Protein 2FRG (pdb70)

Sequence (106 aa):
GSLPEVLQAPVGSSILVQCHYRLQDVKAQKVWCRFLPEGCQPLVSSAVDRRAPAGRRTFLTDLGGGLLQVEMVTLQEEDAGEYGCMVDGARGPQILHRVSLNILPP

B-factor: mean 13.08, std 8.42, range [5.49, 71.49]

Nearest PDB structures (foldseek):
  2frg-assembly1_P  TM=1.010E+00  e=2.608E-22  Homo sapiens
  4qok-assembly1_D  TM=8.337E-01  e=4.757E-05  Homo sapiens
  4l8s-assembly1_A  TM=8.127E-01  e=4.259E-05  Homo sapiens
  7zt5-assembly1_D  TM=7.793E-01  e=2.074E-05  Homo sapiens
  7l1d-assembly1_D  TM=7.677E-01  e=3.413E-05  Homo sapiens

Secondary structure (DSSP, 8-state):
--S-EEEEE-TT--EEEEEE--GGGTTSEEEEEEEETTEEEEEEE--BT-EEEETTTEEEEEEETTEEEEEE-S--GGG-EEEEEEEEETTEEEEEEEEEEEEPP-

Foldseek 3Di:
DPDFAEDEEAAQAKDKDKFFDDLVQQVFKKFKFFQDPVGTHTQWIEDAQDFIDGDDFWTWHHPHPTIIMIMGGRHDQVPAGKMFMWTADDVGIDTRGMYGYHHDDD

Solvent-accessible surface area: 6394 Å² total; per-residue (Å²): 130,102,139,22,54,84,35,108,4,71,90,47,30,70,26,121,1,80,0,121,15,154,127,154,34,46,203,18,79,0,9,0,0,59,72,86,148,174,35,24,98,86,77,26,48,15,51,67,97,148,123,13,83,7,76,212,37,13,30,0,17,1,83,14,59,8,58,0,39,0,33,4,41,76,0,71,125,110,12,43,30,46,5,0,0,32,5,62,23,120,244,30,98,81,82,49,55,83,0,20,2,52,27,75,109,189

Radius of gyration: 13.4 Å; Cα contacts (8 Å, |Δi|>4): 258; chains: 1; bounding box: 27×39×27 Å

Structure (mmCIF, N/CA/C/O backbone):
data_2FRG
#
_entry.id   2FRG
#
_cell.length_a   47.095
_cell.length_b   79.981
_cell.length_c   25.780
_cell.angle_alpha   90.00
_cell.angle_beta   90.00
_cell.angle_gamma   90.00
#
_symmetry.space_group_name_H-M   'P 21 21 2'
#
loop_
_entity.id
_entity.type
_entity.pdbx_description
1 polymer 'trem-like transcript-1'
2 water water
#
loop_
_atom_site.group_PDB
_atom_site.id
_atom_site.type_symbol
_atom_site.label_atom_id
_atom_site.label_alt_id
_atom_site.label_comp_id
_atom_site.label_asym_id
_atom_site.label_entity_id
_atom_site.label_seq_id
_atom_site.pdbx_PDB_ins_code
_atom_site.Cartn_x
_atom_site.Cartn_y
_atom_site.Cartn_z
_atom_site.occupancy
_atom_site.B_iso_or_equiv
_atom_site.auth_seq_id
_atom_site.auth_comp_id
_atom_site.auth_asym_id
_atom_site.auth_atom_id
_atom_site.pdbx_PDB_model_num
ATOM 1 N N . GLY A 1 1 ? 7.737 13.548 23.486 1.00 12.65 20 GLY P N 1
ATOM 2 C CA . GLY A 1 1 ? 6.669 13.824 24.477 1.00 11.14 20 GLY P CA 1
ATOM 3 C C . GLY A 1 1 ? 5.786 15.001 24.126 1.00 9.66 20 GLY P C 1
ATOM 4 O O . GLY A 1 1 ? 5.450 15.226 22.961 1.00 10.79 20 GLY P O 1
ATOM 5 N N . SER A 1 2 ? 5.393 15.712 25.166 1.00 8.52 21 SER P N 1
ATOM 6 C CA . SER A 1 2 ? 4.353 16.728 25.057 1.00 8.08 21 SER P CA 1
ATOM 7 C C . SER A 1 2 ? 4.890 18.079 24.616 1.00 7.03 21 SER P C 1
ATOM 8 O O . SER A 1 2 ? 4.141 18.873 24.036 1.00 7.25 21 SER P O 1
ATOM 11 N N . LEU A 1 3 ? 6.161 18.358 24.909 1.00 6.49 22 LEU P N 1
ATOM 12 C CA . LEU A 1 3 ? 6.705 19.700 24.718 1.00 6.93 22 LEU P CA 1
ATOM 13 C C . LEU A 1 3 ? 7.701 19.693 23.556 1.00 7.02 22 LEU P C 1
ATOM 14 O O . LEU A 1 3 ? 8.298 18.658 23.250 1.00 7.28 22 LEU P O 1
ATOM 19 N N . PRO A 1 4 ? 7.953 20.871 22.952 1.00 6.57 23 PRO P N 1
ATOM 20 C CA . PRO A 1 4 ? 9.068 20.982 22.012 1.00 6.76 23 PRO P CA 1
ATOM 21 C C . PRO A 1 4 ? 10.378 20.975 22.792 1.00 6.74 23 PRO P C 1
ATOM 22 O O . PRO A 1 4 ? 10.374 21.039 24.022 1.00 6.64 23 PRO P O 1
ATOM 26 N N . GLU A 1 5 ? 11.495 20.918 22.076 1.00 6.80 24 GLU P N 1
ATOM 27 C CA . GLU A 1 5 ? 12.766 21.313 22.645 1.00 6.94 24 GLU P CA 1
ATOM 28 C C . GLU A 1 5 ? 12.648 22.788 22.974 1.00 7.18 24 GLU P C 1
ATOM 29 O O . GLU A 1 5 ? 12.097 23.551 22.172 1.00 9.13 24 GLU P O 1
ATOM 35 N N . VAL A 1 6 ? 13.066 23.170 24.178 1.00 6.80 25 VAL P N 1
ATOM 36 C CA . VAL A 1 6 ? 12.915 24.543 24.653 1.00 7.04 25 VAL P CA 1
ATOM 37 C C . VAL A 1 6 ? 14.294 25.153 24.836 1.00 6.91 25 VAL P C 1
ATOM 38 O O . VAL A 1 6 ? 15.095 24.657 25.627 1.00 7.48 25 VAL P O 1
ATOM 42 N N . LEU A 1 7 ? 14.558 26.234 24.098 1.00 7.14 26 LEU P N 1
ATOM 43 C CA . LEU A 1 7 ? 15.845 26.906 24.111 1.00 8.05 26 LEU P CA 1
ATOM 44 C C . LEU A 1 7 ? 15.699 28.339 24.513 1.00 8.84 26 LEU P C 1
ATOM 45 O O . LEU A 1 7 ? 14.729 28.989 24.152 1.00 9.00 26 LEU P O 1
ATOM 50 N N . GLN A 1 8 ? 16.707 28.821 25.243 1.00 9.76 27 GLN P N 1
ATOM 51 C CA . GLN A 1 8 ? 16.872 30.230 25.604 1.00 10.31 27 GLN P CA 1
ATOM 52 C C . GLN A 1 8 ? 18.242 30.698 25.128 1.00 11.03 27 GLN P C 1
ATOM 53 O O . GLN A 1 8 ? 19.258 30.073 25.455 1.00 12.42 27 GLN P O 1
ATOM 59 N N . ALA A 1 9 ? 18.288 31.804 24.388 1.00 10.62 28 ALA P N 1
ATOM 60 C CA . ALA A 1 9 ? 19.563 32.297 23.870 1.00 10.98 28 ALA P CA 1
ATOM 61 C C . ALA A 1 9 ? 19.555 33.814 23.811 1.00 10.21 28 ALA P C 1
ATOM 62 O O . ALA A 1 9 ? 18.574 34.421 23.397 1.00 10.13 28 ALA P O 1
ATOM 64 N N . PRO A 1 10 ? 20.666 34.458 24.206 1.00 10.39 29 PRO P N 1
ATOM 65 C CA . PRO A 1 10 ? 20.745 35.893 23.963 1.00 10.96 29 PRO P CA 1
ATOM 66 C C . PRO A 1 10 ? 21.034 36.172 22.501 1.00 9.64 29 PRO P C 1
ATOM 67 O O . PRO A 1 10 ? 21.497 35.299 21.776 1.00 9.13 29 PRO P O 1
ATOM 71 N N . VAL A 1 11 ? 20.753 37.398 22.085 1.00 9.22 30 VAL P N 1
ATOM 72 C CA . VAL A 1 11 ? 21.108 37.839 20.745 1.00 9.13 30 VAL P CA 1
ATOM 73 C C . VAL A 1 11 ? 22.622 37.644 20.579 1.00 8.37 30 VAL P C 1
ATOM 74 O O . VAL A 1 11 ? 23.410 37.904 21.501 1.00 8.40 30 VAL P O 1
ATOM 78 N N . GLY A 1 12 ? 23.005 37.141 19.414 1.00 8.55 31 GLY P N 1
ATOM 79 C CA . GLY A 1 12 ? 24.409 36.919 19.069 1.00 9.62 31 GLY P CA 1
ATOM 80 C C . GLY A 1 12 ? 24.907 35.525 19.363 1.00 9.71 31 GLY P C 1
ATOM 81 O O . GLY A 1 12 ? 26.024 35.179 18.982 1.00 10.59 31 GLY P O 1
ATOM 82 N N . SER A 1 13 ? 24.108 34.715 20.046 1.00 9.30 32 SER P N 1
ATOM 83 C CA . SER A 1 13 ? 24.561 33.374 20.354 1.00 9.53 32 SER P CA 1
ATOM 84 C C . SER A 1 13 ? 24.230 32.423 19.224 1.00 8.71 32 SER P C 1
ATOM 85 O O . SER A 1 13 ? 23.496 32.775 18.294 1.00 9.33 32 SER P O 1
ATOM 88 N N . SER A 1 14 ? 24.798 31.224 19.319 1.00 8.00 33 SER P N 1
ATOM 89 C CA . SER A 1 14 ? 24.592 30.201 18.312 1.00 8.15 33 SER P CA 1
ATOM 90 C C . SER A 1 14 ? 24.100 28.920 18.964 1.00 8.04 33 SER P C 1
ATOM 91 O O . SER A 1 14 ? 24.396 28.653 20.137 1.00 8.71 33 SER P O 1
ATOM 94 N N . ILE A 1 15 ? 23.365 28.127 18.190 1.00 7.68 34 ILE P N 1
ATOM 95 C CA . ILE A 1 15 ? 22.794 26.880 18.678 1.00 7.94 34 ILE P CA 1
ATOM 96 C C . ILE A 1 15 ? 23.011 25.773 17.649 1.00 7.06 34 ILE P C 1
ATOM 97 O O . ILE A 1 15 ? 23.112 26.019 16.447 1.00 6.79 34 ILE P O 1
ATOM 102 N N . LEU A 1 16 ? 23.090 24.546 18.160 1.00 6.76 35 LEU P N 1
ATOM 103 C CA . LEU A 1 16 ? 23.067 23.320 17.353 1.00 6.95 35 LEU P CA 1
ATOM 104 C C . LEU A 1 16 ? 21.906 22.457 17.792 1.00 6.90 35 LEU P C 1
ATOM 105 O O . LEU A 1 16 ? 21.749 22.202 18.996 1.00 8.51 35 LEU P O 1
ATOM 110 N N . VAL A 1 17 ? 21.076 22.047 16.831 1.00 7.15 36 VAL P N 1
ATOM 111 C CA . VAL A 1 17 ? 19.910 21.207 17.095 1.00 7.53 36 VAL P CA 1
ATOM 112 C C . VAL A 1 17 ? 20.063 19.957 16.233 1.00 6.98 36 VAL P C 1
ATOM 113 O O . VAL A 1 17 ? 20.514 20.034 15.095 1.00 7.41 36 VAL P O 1
ATOM 117 N N . GLN A 1 18 ? 19.689 18.808 16.775 1.00 6.91 37 GLN P N 1
ATOM 118 C CA . GLN A 1 18 ? 19.747 17.566 16.014 1.00 7.62 37 GLN P CA 1
ATOM 119 C C . GLN A 1 18 ? 18.352 16.999 15.928 1.00 7.40 37 GLN P C 1
ATOM 120 O O . GLN A 1 18 ? 17.653 16.813 16.933 1.00 9.56 37 GLN P O 1
ATOM 126 N N . CYS A 1 19 ? 17.937 16.756 14.702 1.00 6.95 38 CYS P N 1
ATOM 127 C CA . CYS A 1 19 ? 16.702 16.069 14.443 1.00 7.29 38 CYS P CA 1
ATOM 128 C C . CYS A 1 19 ? 17.074 14.685 13.926 1.00 7.75 38 CYS P C 1
ATOM 129 O O . CYS A 1 19 ? 18.159 14.495 13.370 1.00 8.83 38 CYS P O 1
ATOM 132 N N . HIS A 1 20 ? 16.178 13.721 14.084 1.00 8.33 39 HIS P N 1
ATOM 133 C CA . HIS A 1 20 ? 16.487 12.335 13.779 1.00 8.91 39 HIS P CA 1
ATOM 134 C C . HIS A 1 20 ? 15.368 11.781 12.931 1.00 9.14 39 HIS P C 1
ATOM 135 O O . HIS A 1 20 ? 14.178 12.061 13.175 1.00 10.31 39 HIS P O 1
ATOM 142 N N . TYR A 1 21 ? 15.741 11.011 11.913 1.00 9.49 40 TYR P N 1
ATOM 143 C CA . TYR A 1 21 ? 14.756 10.388 11.047 1.00 9.92 40 TYR P CA 1
ATOM 144 C C . TYR A 1 21 ? 15.103 8.911 10.874 1.00 10.49 40 TYR P C 1
ATOM 145 O O . TYR A 1 21 ? 16.199 8.464 11.231 1.00 10.86 40 TYR P O 1
ATOM 154 N N . ARG A 1 22 ? 14.145 8.151 10.353 1.00 11.45 41 ARG P N 1
ATOM 155 C CA . ARG A 1 22 ? 14.289 6.699 10.215 1.00 13.98 41 ARG P CA 1
ATOM 156 C C . ARG A 1 22 ? 15.236 6.348 9.065 1.00 14.05 41 ARG P C 1
ATOM 157 O O . ARG A 1 22 ? 15.249 7.023 8.033 1.00 13.15 41 ARG P O 1
ATOM 16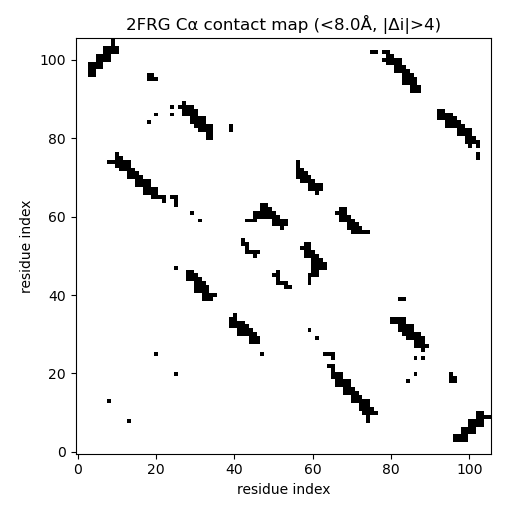5 N N . LEU A 1 23 ? 15.993 5.259 9.219 1.00 14.68 42 LEU P N 1
ATOM 166 C CA . LEU A 1 23 ? 16.924 4.835 8.166 1.00 16.56 42 LEU P CA 1
ATOM 167 C C . LEU A 1 23 ? 16.231 4.595 6.826 1.00 16.58 42 LEU P C 1
ATOM 168 O O . LEU A 1 23 ? 16.808 4.846 5.768 1.00 18.04 42 LEU P O 1
ATOM 173 N N . GLN A 1 24 ? 14.978 4.153 6.889 1.00 16.43 43 GLN P N 1
ATOM 174 C CA . GLN A 1 24 ? 14.139 3.933 5.710 1.00 16.47 43 GLN P CA 1
ATOM 175 C C . GLN A 1 24 ? 13.974 5.208 4.879 1.00 15.54 43 GLN P C 1
ATOM 176 O O . GLN A 1 24 ? 13.640 5.138 3.690 1.00 16.66 43 GLN P O 1
ATOM 182 N N . ASP A 1 25 ? 14.222 6.360 5.507 1.00 14.43 44 ASP P N 1
ATOM 183 C CA . ASP A 1 25 ? 13.937 7.664 4.919 1.00 12.87 44 ASP P CA 1
ATOM 184 C C . ASP A 1 25 ? 15.189 8.456 4.512 1.00 12.22 44 ASP P C 1
ATOM 185 O O . ASP A 1 25 ? 15.104 9.659 4.300 1.00 11.33 44 ASP P O 1
ATOM 190 N N . VAL A 1 26 ? 16.341 7.800 4.378 1.00 12.72 45 VAL P N 1
ATOM 191 C CA . VAL A 1 26 ? 17.534 8.514 3.933 1.00 13.33 45 VAL P CA 1
ATOM 192 C C . VAL A 1 26 ? 17.322 9.239 2.598 1.00 12.36 45 VAL P C 1
ATOM 193 O O . VAL A 1 26 ? 17.775 10.372 2.435 1.00 12.19 45 VAL P O 1
ATOM 197 N N . LYS A 1 27 ? 16.610 8.601 1.665 1.00 11.73 46 LYS P N 1
ATOM 198 C CA . LYS A 1 27 ? 16.421 9.172 0.326 1.00 12.30 46 LYS P CA 1
ATOM 199 C C . LYS A 1 27 ? 15.384 10.288 0.270 1.00 11.23 46 LYS P C 1
ATOM 200 O O . LYS A 1 27 ? 15.347 11.049 -0.699 1.00 12.10 46 LYS P O 1
ATOM 206 N N . ALA A 1 28 ? 14.538 10.391 1.289 1.00 9.08 47 ALA P N 1
ATOM 207 C CA . ALA A 1 28 ? 13.509 11.431 1.307 1.00 8.71 47 ALA P CA 1
ATOM 208 C C . ALA A 1 28 ? 14.119 12.789 1.597 1.00 7.59 47 ALA P C 1
ATOM 209 O O . ALA A 1 28 ? 15.084 12.883 2.361 1.00 8.54 47 ALA P O 1
ATOM 211 N N . GLN A 1 29 ? 13.535 13.859 1.061 1.00 7.26 48 GLN P N 1
ATOM 212 C CA . GLN A 1 29 ? 13.923 15.175 1.542 1.00 7.69 48 GLN P CA 1
ATOM 213 C C . GLN A 1 29 ? 13.346 15.416 2.932 1.00 7.14 48 GLN P C 1
ATOM 214 O O . GLN A 1 29 ? 12.256 14.936 3.274 1.00 7.10 48 GLN P O 1
ATOM 220 N N . LYS A 1 30 ? 14.106 16.165 3.709 1.00 6.51 49 LYS P N 1
ATOM 221 C CA . LYS A 1 30 ? 13.651 16.663 4.991 1.00 6.65 49 LYS P CA 1
ATOM 222 C C . LYS A 1 30 ? 13.588 18.165 4.893 1.00 6.49 49 LYS P C 1
ATOM 223 O O . LYS A 1 30 ? 14.146 18.747 3.970 1.00 7.08 49 LYS P O 1
ATOM 229 N N . VAL A 1 31 ? 12.863 18.793 5.814 1.00 6.66 50 VAL P N 1
ATOM 230 C CA . VAL A 1 31 ? 12.579 20.214 5.725 1.00 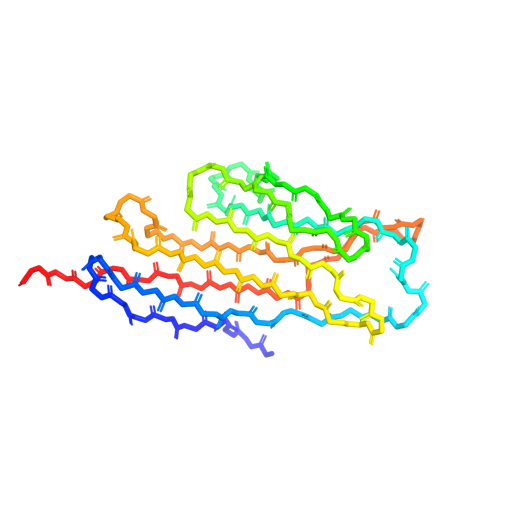7.54 50 VAL P CA 1
ATOM 231 C C . VAL A 1 31 ? 12.699 20.841 7.107 1.00 7.39 50 VAL P C 1
ATOM 232 O O . VAL A 1 31 ? 12.288 20.260 8.109 1.00 7.91 50 VAL P O 1
ATOM 236 N N . TRP A 1 32 ? 13.269 22.042 7.154 1.00 5.97 51 TRP P N 1
ATOM 237 C CA . TRP A 1 32 ? 13.220 22.909 8.341 1.00 6.72 51 TRP P CA 1
ATOM 238 C C . TRP A 1 32 ? 12.172 23.960 8.053 1.00 6.61 51 TRP P C 1
ATOM 239 O O . TRP A 1 32 ? 12.192 24.594 6.989 1.00 6.90 51 TRP P O 1
ATOM 250 N N . CYS A 1 33 ? 11.229 24.104 8.973 1.00 6.95 52 CYS P N 1
ATOM 251 C CA . CYS A 1 33 ? 10.097 24.992 8.772 1.00 6.69 52 CYS P CA 1
ATOM 252 C C . CYS A 1 33 ? 9.840 25.827 9.996 1.00 6.25 52 CYS P C 1
ATOM 253 O O . CYS A 1 33 ? 10.256 25.482 11.104 1.00 6.67 52 CYS P O 1
ATOM 256 N N . ARG A 1 34 ? 9.175 26.962 9.790 1.00 6.44 53 ARG P N 1
ATOM 257 C CA . ARG A 1 34 ? 8.813 27.848 10.888 1.00 6.96 53 ARG P CA 1
ATOM 258 C C . ARG A 1 34 ? 7.318 27.830 11.109 1.00 6.69 53 ARG P C 1
ATOM 259 O O . ARG A 1 34 ? 6.553 28.054 10.175 1.00 6.92 53 ARG P O 1
ATOM 267 N N . PHE A 1 35 ? 6.886 27.598 12.348 1.00 6.60 54 PHE P N 1
ATOM 268 C CA . PHE A 1 35 ? 5.455 27.620 12.664 1.00 6.93 54 PHE P CA 1
ATOM 269 C C . PHE A 1 35 ? 4.924 29.037 12.633 1.00 7.49 54 PHE P C 1
ATOM 270 O O . PHE A 1 35 ? 5.341 29.898 13.408 1.00 8.56 54 PHE P O 1
ATOM 278 N N . LEU A 1 36 ? 3.989 29.260 11.728 1.00 7.75 55 LEU P N 1
ATOM 279 C CA . LEU A 1 36 ? 3.338 30.544 11.539 1.00 9.44 55 LEU P CA 1
ATOM 280 C C . LEU A 1 36 ? 1.821 30.285 11.635 1.00 9.74 55 LEU P C 1
ATOM 281 O O . LEU A 1 36 ? 1.402 29.131 11.692 1.00 9.51 55 LEU P O 1
ATOM 286 N N . PRO A 1 37 ? 0.989 31.341 11.694 1.00 10.42 56 PRO P N 1
ATOM 287 C CA . PRO A 1 37 ? -0.464 31.088 11.853 1.00 11.29 56 PRO P CA 1
ATOM 288 C C . PRO A 1 37 ? -1.070 30.120 10.836 1.00 11.43 56 PRO P C 1
ATOM 289 O O . PRO A 1 37 ? -1.981 29.364 11.174 1.00 12.50 56 PRO P O 1
ATOM 293 N N . GLU A 1 38 ? -0.549 30.093 9.613 1.00 11.27 57 GLU P N 1
ATOM 294 C CA . GLU A 1 38 ? -1.100 29.177 8.596 1.00 12.37 57 GLU P CA 1
ATOM 29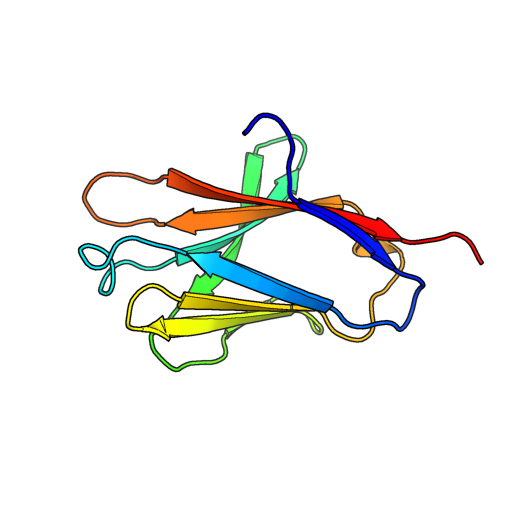5 C C . GLU A 1 38 ? -0.645 27.712 8.724 1.00 11.08 57 GLU P C 1
ATOM 296 O O . GLU A 1 38 ? -1.378 26.798 8.312 1.00 10.85 57 GLU P O 1
ATOM 302 N N . GLY A 1 39 ? 0.551 27.493 9.268 1.00 9.45 58 GLY P N 1
ATOM 303 C CA . GLY A 1 39 ? 1.158 26.171 9.271 1.00 9.07 58 GLY P CA 1
ATOM 304 C C . GLY A 1 39 ? 2.658 26.311 9.400 1.00 7.88 58 GLY P C 1
ATOM 305 O O . GLY A 1 39 ? 3.183 27.422 9.591 1.00 8.60 58 GLY P O 1
ATOM 306 N N . CYS A 1 40 ? 3.351 25.186 9.340 1.00 8.07 59 CYS P N 1
ATOM 307 C CA . CYS A 1 40 ? 4.806 25.189 9.430 1.00 8.30 59 CYS P CA 1
ATOM 308 C C . CYS A 1 40 ? 5.362 25.491 8.052 1.00 8.15 59 CYS P C 1
ATOM 309 O O . CYS A 1 40 ? 5.374 24.620 7.176 1.00 9.58 59 CYS P O 1
ATOM 312 N N . GLN A 1 41 ? 5.802 26.732 7.879 1.00 7.75 60 GLN P N 1
ATOM 313 C CA . GLN A 1 41 ? 6.240 27.258 6.580 1.00 8.77 60 GLN P CA 1
ATOM 314 C C . GLN A 1 41 ? 7.616 26.709 6.226 1.00 7.21 60 GLN P C 1
ATOM 315 O O . GLN A 1 41 ? 8.565 26.968 6.950 1.00 7.01 60 GLN P O 1
ATOM 321 N N . PRO A 1 42 ? 7.745 25.953 5.119 1.00 7.66 61 PRO P N 1
ATOM 322 C CA . PRO A 1 42 ? 9.074 25.443 4.772 1.00 8.70 61 PRO P CA 1
ATOM 323 C C . PRO A 1 42 ? 10.087 26.541 4.479 1.00 8.13 61 PRO P C 1
ATOM 324 O O . PRO A 1 42 ? 9.788 27.470 3.727 1.00 9.17 61 PRO P O 1
ATOM 328 N N . LEU A 1 43 ? 11.272 26.426 5.071 1.00 7.56 62 LEU P N 1
ATOM 329 C CA . LEU A 1 43 ? 12.353 27.393 4.845 1.00 7.28 62 LEU P CA 1
ATOM 330 C C . LEU A 1 43 ? 13.451 26.808 3.972 1.00 7.44 62 LEU P C 1
ATOM 331 O O . LEU A 1 43 ? 13.997 27.509 3.117 1.00 8.70 62 LEU P O 1
ATOM 336 N N . VAL A 1 44 ? 13.755 25.515 4.131 1.00 6.75 63 VAL P N 1
ATOM 337 C CA . VAL A 1 44 ? 14.768 24.872 3.306 1.00 7.40 63 VAL P CA 1
ATOM 338 C C . VAL A 1 44 ? 14.568 23.374 3.355 1.00 7.19 63 VAL P C 1
ATOM 339 O O . VAL A 1 44 ? 14.114 22.834 4.383 1.00 7.34 63 VAL P O 1
ATOM 343 N N . SER A 1 45 ? 14.892 22.709 2.251 1.00 6.68 64 SER P N 1
ATOM 344 C CA . SER A 1 45 ? 14.901 21.261 2.232 1.00 7.26 64 SER P CA 1
ATOM 345 C C . SER A 1 45 ? 16.340 20.735 2.192 1.00 6.90 64 SER P C 1
ATOM 346 O O . SER A 1 45 ? 17.282 21.445 1.832 1.00 7.55 64 SER P O 1
ATOM 349 N N . SER A 1 46 ? 16.491 19.467 2.544 1.00 6.22 65 SER P N 1
ATOM 350 C CA . SER A 1 46 ? 17.793 18.855 2.721 1.00 6.80 65 SER P CA 1
ATOM 351 C C . SER A 1 46 ? 18.290 18.107 1.510 1.00 7.08 65 SER P C 1
ATOM 352 O O . SER A 1 46 ? 17.521 17.730 0.627 1.00 7.54 65 SER P O 1
ATOM 355 N N . ALA A 1 47 ? 19.596 17.887 1.495 1.00 6.55 66 ALA P N 1
ATOM 356 C CA . ALA A 1 47 ? 20.269 17.003 0.536 1.00 7.93 66 ALA P CA 1
ATOM 357 C C . ALA A 1 47 ? 21.422 16.355 1.266 1.00 7.76 66 ALA P C 1
ATOM 358 O O . ALA A 1 47 ? 22.118 1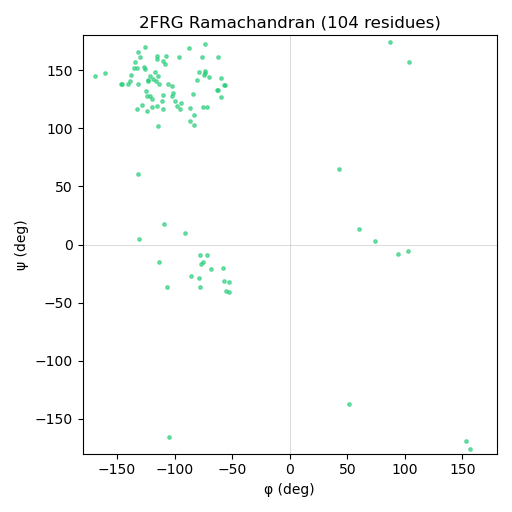7.011 2.050 1.00 7.41 66 ALA P O 1
ATOM 360 N N . VAL A 1 48 ? 21.620 15.055 1.043 1.00 8.68 67 VAL P N 1
ATOM 361 C CA . VAL A 1 48 ? 22.597 14.312 1.832 1.00 8.86 67 VAL P CA 1
ATOM 362 C C . VAL A 1 48 ? 24.000 14.902 1.661 1.00 7.56 67 VAL P C 1
ATOM 363 O O . VAL A 1 48 ? 24.494 15.099 0.534 1.00 8.02 67 VAL P O 1
ATOM 367 N N . ASP A 1 49 ? 24.604 15.203 2.812 1.00 7.59 68 ASP P N 1
ATOM 368 C CA . ASP A 1 49 ? 25.946 15.758 2.978 1.00 7.72 68 ASP P CA 1
ATOM 369 C C . ASP A 1 49 ? 26.088 17.214 2.621 1.00 7.30 68 ASP P C 1
ATOM 370 O O . ASP A 1 49 ? 27.184 17.761 2.717 1.00 8.35 68 ASP P O 1
ATOM 375 N N . ARG A 1 50 ? 24.989 17.860 2.248 1.00 7.00 69 ARG P N 1
ATOM 376 C CA . ARG A 1 50 ? 25.041 19.252 1.846 1.00 7.33 69 ARG P CA 1
ATOM 377 C C . ARG A 1 50 ? 24.547 20.135 2.982 1.00 7.25 69 ARG P C 1
ATOM 378 O O . ARG A 1 50 ? 23.520 19.858 3.613 1.00 7.62 69 ARG P O 1
ATOM 386 N N . ARG A 1 51 ? 25.272 21.228 3.204 1.00 6.84 70 ARG P N 1
ATOM 387 C CA . ARG A 1 51 ? 24.845 22.232 4.169 1.00 7.55 70 ARG P CA 1
ATOM 388 C C . ARG A 1 51 ? 23.921 23.194 3.427 1.00 7.77 70 ARG P C 1
ATOM 389 O O . ARG A 1 51 ? 24.379 24.006 2.637 1.00 9.62 70 ARG P O 1
ATOM 397 N N . ALA A 1 52 ? 22.628 23.079 3.699 1.00 7.67 71 ALA P N 1
ATOM 398 C CA . ALA A 1 52 ? 21.611 23.813 2.963 1.00 7.98 71 ALA P CA 1
ATOM 399 C C . ALA A 1 52 ? 21.183 25.067 3.726 1.00 7.78 71 ALA P C 1
ATOM 400 O O . ALA A 1 52 ? 20.681 24.979 4.848 1.00 7.46 71 ALA P O 1
ATOM 402 N N . PRO A 1 53 ? 21.384 26.261 3.137 1.00 8.34 72 PRO P N 1
ATOM 403 C CA . PRO A 1 53 ? 21.025 27.471 3.881 1.00 10.01 72 PRO P CA 1
ATOM 404 C C . PRO A 1 53 ? 19.543 27.826 3.853 1.00 10.58 72 PRO P C 1
ATOM 405 O O . PRO A 1 53 ? 18.865 27.703 2.831 1.00 11.46 72 PRO P O 1
ATOM 409 N N . ALA A 1 54 ? 19.070 28.298 4.994 1.00 12.09 73 ALA P N 1
ATOM 410 C CA . ALA A 1 54 ? 17.844 29.072 5.042 1.00 14.73 73 ALA P CA 1
ATOM 411 C C . ALA A 1 54 ? 18.233 30.473 5.525 1.00 15.18 73 ALA P C 1
ATOM 412 O O . ALA A 1 54 ? 19.054 30.615 6.443 1.00 17.94 73 ALA P O 1
ATOM 414 N N . GLY A 1 55 ? 17.629 31.508 4.961 1.00 18.28 74 GLY P N 1
ATOM 415 C CA . GLY A 1 55 ? 17.956 32.864 5.373 1.00 19.11 74 GLY P CA 1
ATOM 416 C C . GLY A 1 55 ? 19.453 33.099 5.337 1.00 19.81 74 GLY P C 1
ATOM 417 O O . GLY A 1 55 ? 20.128 32.684 4.405 1.00 21.17 74 GLY P O 1
ATOM 418 N N . ARG A 1 56 ? 19.973 33.762 6.365 1.00 18.89 75 ARG P N 1
ATOM 419 C CA . ARG A 1 56 ? 21.396 34.110 6.435 1.00 18.28 75 ARG P CA 1
ATOM 420 C C . ARG A 1 56 ? 22.120 33.381 7.563 1.00 17.18 75 ARG P C 1
ATOM 421 O O . ARG A 1 56 ? 23.357 33.326 7.612 1.00 17.57 75 ARG P O 1
ATOM 429 N N . ARG A 1 57 ? 21.344 32.814 8.478 1.00 14.52 76 ARG P N 1
ATOM 430 C CA . ARG A 1 57 ? 21.924 32.331 9.708 1.00 14.16 76 ARG P CA 1
ATOM 431 C C . ARG A 1 57 ? 21.538 30.914 10.093 1.00 12.03 76 ARG P C 1
ATOM 432 O O . ARG A 1 57 ? 21.945 30.448 11.132 1.00 11.38 76 ARG P O 1
ATOM 440 N N . THR A 1 58 ? 20.790 30.235 9.230 1.00 10.39 77 THR P N 1
ATOM 441 C CA . THR A 1 58 ? 20.312 28.892 9.517 1.00 10.26 77 THR P CA 1
ATOM 442 C C . THR A 1 58 ? 20.777 27.960 8.422 1.00 9.15 77 THR P C 1
ATOM 443 O O . THR A 1 58 ? 20.751 28.304 7.232 1.00 10.24 77 THR P O 1
ATOM 447 N N . PHE A 1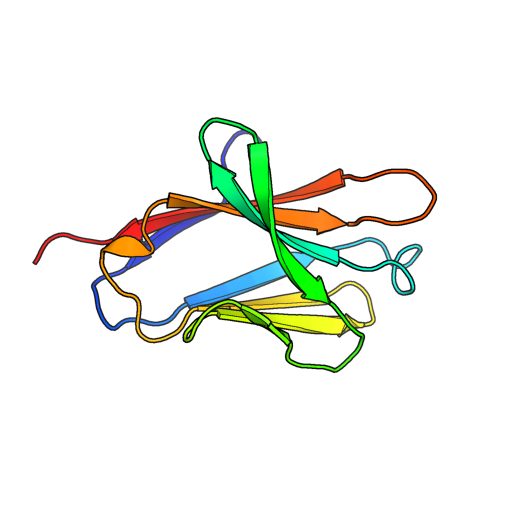 59 ? 21.167 26.767 8.837 1.00 7.86 78 PHE P N 1
ATOM 448 C CA . PHE A 1 59 ? 21.681 25.747 7.923 1.00 7.85 78 PHE P CA 1
ATOM 449 C C . PHE A 1 59 ? 21.154 24.390 8.333 1.00 7.56 78 PHE P C 1
ATOM 450 O O . PHE A 1 59 ? 21.106 24.061 9.524 1.00 8.30 78 PHE P O 1
ATOM 458 N N . LEU A 1 60 ? 20.755 23.607 7.338 1.00 6.54 79 LEU P N 1
ATOM 459 C CA . LEU A 1 60 ? 20.227 22.268 7.511 1.00 7.17 79 LEU P CA 1
ATOM 460 C C . LEU A 1 60 ? 21.098 21.267 6.783 1.00 6.80 79 LEU P C 1
ATOM 461 O O . LEU A 1 60 ? 21.206 21.347 5.556 1.00 6.60 79 LEU P O 1
ATOM 466 N N . THR A 1 61 ? 21.692 20.321 7.522 1.00 6.77 80 THR P N 1
ATOM 467 C CA . THR A 1 61 ? 22.575 19.315 6.913 1.00 6.83 80 THR P CA 1
ATOM 468 C C . THR A 1 61 ? 22.105 17.912 7.234 1.00 6.57 80 THR P C 1
ATOM 469 O O . THR A 1 61 ? 22.149 17.499 8.382 1.00 7.34 80 THR P O 1
ATOM 473 N N . ASP A 1 62 ? 21.686 17.159 6.214 1.00 6.52 81 ASP P N 1
ATOM 474 C CA . ASP A 1 62 ? 21.392 15.740 6.391 1.00 6.84 81 ASP P CA 1
ATOM 475 C C . ASP A 1 62 ? 22.717 14.991 6.280 1.00 7.15 81 ASP P C 1
ATOM 476 O O . ASP A 1 62 ? 23.346 14.986 5.213 1.00 7.76 81 ASP P O 1
ATOM 481 N N . LEU A 1 63 ? 23.191 14.427 7.391 1.00 7.39 82 LEU P N 1
ATOM 482 C CA . LEU A 1 63 ? 24.464 13.704 7.380 1.00 8.48 82 LEU P CA 1
ATOM 483 C C . LEU A 1 63 ? 24.336 12.328 6.788 1.00 9.71 82 LEU P C 1
ATOM 484 O O . LEU A 1 63 ? 25.335 11.652 6.546 1.00 11.23 82 LEU P O 1
ATOM 489 N N . GLY A 1 64 ? 23.103 11.908 6.537 1.00 9.48 83 GLY P N 1
ATOM 490 C CA . GLY A 1 64 ? 22.857 10.498 6.266 1.00 11.53 83 GLY P CA 1
ATOM 491 C C . GLY A 1 64 ? 22.646 9.750 7.567 1.00 10.62 83 GLY P C 1
ATOM 492 O O . GLY A 1 64 ? 22.806 10.294 8.665 1.00 11.67 83 GLY P O 1
ATOM 493 N N . GLY A 1 65 ? 22.296 8.483 7.453 1.00 11.41 84 GLY P N 1
ATOM 494 C CA . GLY A 1 65 ? 22.204 7.636 8.607 1.00 11.60 84 GLY P CA 1
ATOM 495 C C . GLY A 1 65 ? 21.216 8.033 9.676 1.00 11.30 84 GLY P C 1
ATOM 496 O O . GLY A 1 65 ? 21.297 7.516 10.784 1.00 12.53 84 GLY P O 1
ATOM 497 N N . GLY A 1 66 ? 20.304 8.960 9.378 1.00 10.06 85 GLY P N 1
ATOM 498 C CA . GLY A 1 66 ? 19.294 9.337 10.360 1.00 9.30 85 GLY P CA 1
ATOM 499 C C . GLY A 1 66 ? 19.528 10.655 11.075 1.00 8.56 85 GLY P C 1
ATOM 500 O O . GLY A 1 66 ? 18.677 11.069 11.842 1.00 9.41 85 GLY P O 1
ATOM 501 N N . LEU A 1 67 ? 20.671 11.299 10.848 1.00 8.27 86 LEU P N 1
ATOM 502 C CA . LEU A 1 67 ? 20.968 12.577 11.500 1.00 7.66 86 LEU P CA 1
ATOM 503 C C . LEU A 1 67 ? 20.710 13.772 10.592 1.00 6.78 86 LEU P C 1
ATOM 504 O O . LEU A 1 67 ? 21.282 13.875 9.500 1.00 7.13 86 LEU P O 1
ATOM 509 N N . LEU A 1 68 ? 19.862 14.672 11.076 1.00 6.37 87 LEU P N 1
ATOM 510 C CA . LEU A 1 68 ? 19.597 15.962 10.468 1.00 7.81 87 LEU P CA 1
ATOM 511 C C . LEU A 1 68 ? 20.088 17.071 11.387 1.00 8.01 87 LEU P C 1
ATOM 512 O O . LEU A 1 68 ? 19.435 17.372 12.387 1.00 10.23 87 LEU P O 1
ATOM 517 N N . GLN A 1 69 ? 21.241 17.639 11.061 1.00 7.58 88 GLN P N 1
ATOM 518 C CA . GLN A 1 69 ? 21.860 18.693 11.834 1.00 7.45 88 GLN P CA 1
ATOM 519 C C . GLN A 1 69 ? 21.295 20.062 11.467 1.00 8.08 88 GLN P C 1
ATOM 520 O O . GLN A 1 69 ? 21.222 20.415 10.288 1.00 9.88 88 GLN P O 1
ATOM 526 N N . VAL A 1 70 ? 20.889 20.817 12.474 1.00 7.04 89 VAL P N 1
ATOM 527 C CA . VAL A 1 70 ? 20.482 22.188 12.293 1.00 7.23 89 VAL P CA 1
ATOM 528 C C . VAL A 1 70 ? 21.480 23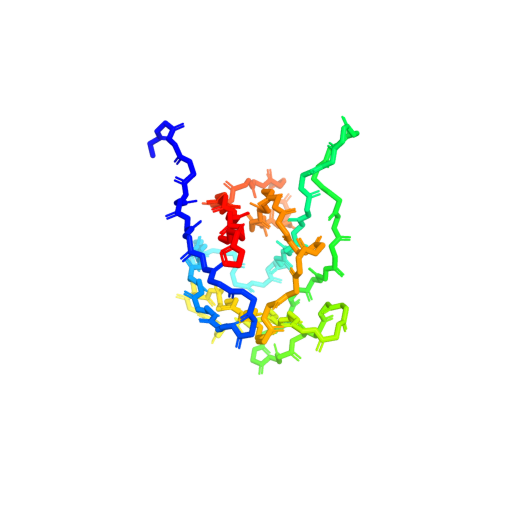.098 13.012 1.00 6.94 89 VAL P C 1
ATOM 529 O O . VAL A 1 70 ? 21.937 22.798 14.119 1.00 6.94 89 VAL P O 1
ATOM 533 N N . GLU A 1 71 ? 21.825 24.199 12.350 1.00 6.69 90 GLU P N 1
ATOM 534 C CA . GLU A 1 71 ? 22.653 25.250 12.936 1.00 6.62 90 GLU P CA 1
ATOM 535 C C . GLU A 1 71 ? 21.900 26.557 12.829 1.00 7.36 90 GLU P C 1
ATOM 536 O O . GLU A 1 71 ? 21.354 26.870 11.775 1.00 7.34 90 GLU P O 1
ATOM 542 N N . MET A 1 72 ? 21.834 27.301 13.921 1.00 7.27 91 MET P N 1
ATOM 543 C CA . MET A 1 72 ? 21.372 28.685 13.835 1.00 9.73 91 MET P CA 1
ATOM 544 C C . MET A 1 72 ? 22.420 29.523 14.520 1.00 9.13 91 MET P C 1
ATOM 545 O O . MET A 1 72 ? 22.749 29.324 15.696 1.00 9.54 91 MET P O 1
ATOM 550 N N . VAL A 1 73 ? 22.978 30.442 13.751 1.00 9.26 92 VAL P N 1
ATOM 551 C CA . VAL A 1 73 ? 24.176 31.132 14.152 1.00 11.37 92 VAL P CA 1
ATOM 552 C C . VAL A 1 73 ? 23.915 32.605 14.369 1.00 11.54 92 VAL P C 1
ATOM 553 O O . VAL A 1 73 ? 23.089 33.229 13.688 1.00 13.06 92 VAL P O 1
ATOM 557 N N . THR A 1 74 ? 24.620 33.164 15.348 1.00 11.41 93 THR P N 1
ATOM 558 C CA . THR A 1 74 ? 24.530 34.587 15.660 1.00 12.29 93 THR P CA 1
ATOM 559 C C . THR A 1 74 ? 23.075 35.096 15.641 1.00 11.46 93 THR P C 1
ATOM 560 O O . THR A 1 74 ? 22.687 35.960 14.859 1.00 11.88 93 THR P O 1
ATOM 564 N N . LEU A 1 75 ? 22.304 34.558 16.576 1.00 10.64 94 LEU P N 1
ATOM 565 C CA . LEU A 1 75 ? 20.858 34.753 16.599 1.00 10.42 94 LEU P CA 1
ATOM 566 C C . LEU A 1 75 ? 20.439 36.203 16.720 1.00 10.80 94 LEU P C 1
ATOM 567 O O . LEU A 1 75 ? 21.076 37.000 17.423 1.00 11.12 94 LEU P O 1
ATOM 572 N N . GLN A 1 76 ? 19.350 36.527 16.035 1.00 10.80 95 GLN P N 1
ATOM 573 C CA . GLN A 1 76 ? 18.801 37.871 16.070 1.00 12.44 95 GLN P CA 1
ATOM 574 C C . GLN A 1 76 ? 17.422 37.812 16.734 1.00 11.93 95 GLN P C 1
ATOM 575 O O . GLN A 1 76 ? 16.796 36.746 16.804 1.00 11.39 95 GLN P O 1
ATOM 581 N N . GLU A 1 77 ? 16.951 38.953 17.228 1.00 12.90 96 GLU P N 1
ATOM 582 C CA . GLU A 1 77 ? 15.682 39.017 17.953 1.00 14.32 96 GLU P CA 1
ATOM 583 C C . GLU A 1 77 ? 14.533 38.390 17.161 1.00 14.24 96 GLU P C 1
ATOM 584 O O . GLU A 1 77 ? 13.694 37.662 17.706 1.00 14.08 96 GLU P O 1
ATOM 590 N N . GLU A 1 78 ? 14.518 38.661 15.861 1.00 13.51 97 GLU P N 1
ATOM 591 C CA . GLU A 1 78 ? 13.416 38.237 15.022 1.00 13.74 97 GLU P CA 1
ATOM 592 C C . GLU A 1 78 ? 13.410 36.735 14.783 1.00 12.85 97 GLU P C 1
ATOM 593 O O . GLU A 1 78 ? 12.449 36.221 14.218 1.00 13.17 97 GLU P O 1
ATOM 599 N N . ASP A 1 79 ? 14.466 36.031 15.190 1.00 11.57 98 ASP P N 1
ATOM 600 C CA . ASP A 1 79 ? 14.510 34.572 15.070 1.00 10.93 98 ASP P CA 1
ATOM 601 C C . ASP A 1 79 ? 13.649 33.863 16.103 1.00 9.90 98 ASP P C 1
ATOM 602 O O . ASP A 1 79 ? 13.424 32.665 15.973 1.00 10.48 98 ASP P O 1
ATOM 607 N N . ALA A 1 80 ? 13.217 34.558 17.154 1.00 9.75 99 ALA P N 1
ATOM 608 C CA . ALA A 1 80 ? 12.381 33.941 18.174 1.00 9.72 99 ALA P CA 1
ATOM 609 C C . ALA A 1 80 ? 11.120 33.355 17.556 1.00 9.81 99 ALA P C 1
ATOM 610 O O . ALA A 1 80 ? 10.484 33.991 16.713 1.00 10.64 99 ALA P O 1
ATOM 612 N N . GLY A 1 81 ? 10.747 32.155 17.986 1.00 8.84 100 GLY P N 1
ATOM 613 C CA . GLY A 1 81 ? 9.546 31.494 17.481 1.00 8.73 100 GLY P CA 1
ATOM 614 C C . GLY A 1 81 ? 9.738 30.008 17.618 1.00 8.03 100 GLY P C 1
ATOM 615 O O . GLY A 1 81 ? 10.684 29.542 18.266 1.00 9.93 100 GLY P O 1
ATOM 616 N N . GLU A 1 82 ? 8.843 29.257 16.993 1.00 6.57 101 GLU P N 1
ATOM 617 C CA . GLU A 1 82 ? 8.908 27.811 17.033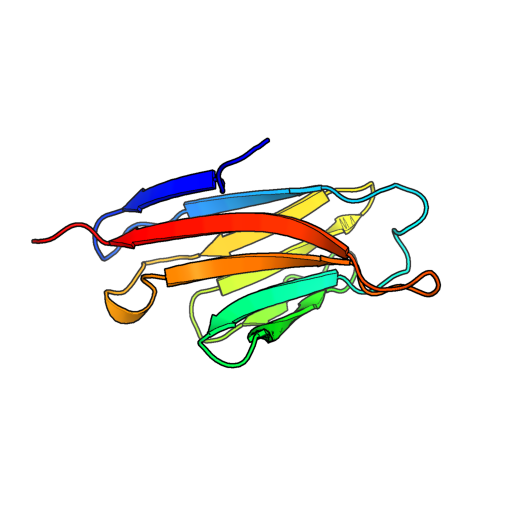 1.00 6.54 101 GLU P CA 1
ATOM 618 C C . GLU A 1 82 ? 9.091 27.280 15.612 1.00 6.12 101 GLU P C 1
ATOM 619 O O . GLU A 1 82 ? 8.512 27.801 14.655 1.00 6.67 101 GLU P O 1
ATOM 625 N N . TYR A 1 83 ? 9.895 26.223 15.511 1.00 5.49 102 TYR P N 1
ATOM 626 C CA . TYR A 1 83 ? 10.326 25.636 14.255 1.00 5.71 102 TYR P CA 1
ATOM 627 C C . TYR A 1 83 ? 10.099 24.139 14.286 1.00 5.55 102 TYR P C 1
ATOM 628 O O . TYR A 1 83 ? 9.958 23.557 15.359 1.00 6.09 102 TYR P O 1
ATOM 637 N N . GLY A 1 84 ? 10.072 23.511 13.108 1.00 6.17 103 GLY P N 1
ATOM 638 C CA . GLY A 1 84 ? 9.974 22.073 13.020 1.00 6.86 103 GLY P CA 1
ATOM 639 C C . GLY A 1 84 ? 10.980 21.517 12.046 1.00 6.29 103 GLY P C 1
ATOM 640 O O . GLY A 1 84 ? 11.414 22.177 11.104 1.00 6.86 103 GLY P O 1
ATOM 641 N N . CYS A 1 85 ? 11.379 20.285 12.306 1.00 6.29 104 CYS P N 1
ATOM 642 C CA . CYS A 1 85 ? 12.016 19.385 11.333 1.00 6.89 104 CYS P CA 1
ATOM 643 C C . CYS A 1 85 ? 10.949 18.434 10.866 1.00 6.11 104 CYS P C 1
ATOM 644 O O . CYS A 1 85 ? 10.271 17.819 11.690 1.00 6.55 104 CYS P O 1
ATOM 647 N N . MET A 1 86 ? 10.845 18.299 9.550 1.00 7.07 105 MET P N 1
ATOM 648 C CA . MET A 1 86 ? 9.898 17.366 8.943 1.00 8.44 105 MET P CA 1
ATOM 649 C C . MET A 1 86 ? 10.600 16.423 7.989 1.00 7.02 105 MET P C 1
ATOM 650 O O . MET A 1 86 ? 11.618 16.766 7.369 1.00 7.82 105 MET P O 1
ATOM 655 N N . VAL A 1 87 ? 10.047 15.224 7.849 1.00 6.42 106 VAL P N 1
ATOM 656 C CA . VAL A 1 87 ? 10.427 14.318 6.774 1.00 7.03 106 VAL P CA 1
ATOM 657 C C . VAL A 1 87 ? 9.301 14.322 5.761 1.00 5.98 106 VAL P C 1
ATOM 658 O O . VAL A 1 87 ? 8.131 14.322 6.120 1.00 6.92 106 VAL P O 1
ATOM 662 N N . ASP A 1 88 ? 9.666 14.353 4.482 1.00 7.12 107 ASP P N 1
ATOM 663 C CA . ASP A 1 88 ? 8.692 14.527 3.417 1.00 7.21 107 ASP P CA 1
ATOM 664 C C . ASP A 1 88 ? 8.893 13.495 2.324 1.00 8.84 107 ASP P C 1
ATOM 665 O O . ASP A 1 88 ? 9.107 13.867 1.173 1.00 9.91 107 ASP P O 1
ATOM 670 N N . GLY A 1 89 ? 8.779 12.222 2.658 1.00 10.08 108 GLY P N 1
ATOM 671 C CA . GLY A 1 89 ? 8.996 11.164 1.668 1.00 10.60 108 GLY P CA 1
ATOM 672 C C . GLY A 1 89 ? 7.722 10.520 1.185 1.00 10.98 108 GLY P C 1
ATOM 673 O O . GLY A 1 89 ? 6.628 11.030 1.404 1.00 9.86 108 GLY P O 1
ATOM 674 N N . ALA A 1 90 ? 7.864 9.372 0.532 1.00 12.55 109 ALA P N 1
ATOM 675 C CA . ALA A 1 90 ? 6.751 8.810 -0.200 1.00 12.96 109 ALA P CA 1
ATOM 676 C C . ALA A 1 90 ? 5.598 8.310 0.665 1.00 13.00 109 ALA P C 1
ATOM 677 O O . ALA A 1 90 ? 4.488 8.193 0.149 1.00 13.88 109 ALA P O 1
ATOM 679 N N . ARG A 1 91 ? 5.832 8.022 1.956 1.00 11.79 110 ARG P N 1
ATOM 680 C CA . ARG A 1 91 ? 4.730 7.590 2.831 1.00 11.74 110 ARG P CA 1
ATOM 681 C C . ARG A 1 91 ? 4.039 8.739 3.552 1.00 10.62 110 ARG P C 1
ATOM 682 O O . ARG A 1 91 ? 3.257 8.502 4.472 1.00 11.92 110 ARG P O 1
ATOM 690 N N . GLY A 1 92 ? 4.338 9.977 3.174 1.00 8.81 111 GLY P N 1
ATOM 691 C CA . GLY A 1 92 ? 3.616 11.116 3.714 1.00 7.83 111 GLY P CA 1
ATOM 692 C C . GLY A 1 92 ? 4.446 11.845 4.754 1.00 6.98 111 GLY P C 1
ATOM 693 O O . GLY A 1 92 ? 5.367 11.289 5.320 1.00 7.92 111 GLY P O 1
ATOM 694 N N . PRO A 1 93 ? 4.139 13.114 4.974 1.00 6.89 112 PRO P N 1
ATOM 695 C CA . PRO A 1 93 ? 4.997 13.947 5.813 1.00 7.15 112 PRO P CA 1
ATOM 696 C C . PRO A 1 93 ? 4.775 13.706 7.297 1.00 7.51 112 PRO P C 1
ATOM 697 O O . PRO A 1 93 ? 3.663 13.400 7.740 1.00 7.27 112 PRO P O 1
ATOM 701 N N . GLN A 1 94 ? 5.847 13.866 8.062 1.00 7.24 113 GLN P N 1
ATOM 702 C CA . GLN A 1 94 ? 5.807 13.754 9.517 1.00 8.20 113 GLN P CA 1
ATOM 703 C C . GLN A 1 94 ? 6.650 14.851 10.137 1.00 7.88 113 GLN P C 1
ATOM 704 O O . GLN A 1 94 ? 7.686 15.232 9.591 1.00 8.32 113 GLN P O 1
ATOM 710 N N . ILE A 1 95 ? 6.208 15.330 11.285 1.00 7.11 114 ILE P N 1
ATOM 711 C CA . ILE A 1 95 ? 7.007 16.235 12.073 1.00 7.51 114 ILE P CA 1
ATOM 712 C C . ILE A 1 95 ? 7.909 15.395 12.966 1.00 7.41 114 ILE P C 1
ATOM 713 O O . ILE A 1 95 ? 7.441 14.616 13.774 1.00 9.08 114 ILE P O 1
ATOM 718 N N . LEU A 1 96 ? 9.209 15.530 12.766 1.00 6.84 115 LEU P N 1
ATOM 719 C CA . LEU A 1 96 ? 10.213 14.812 13.532 1.00 7.01 115 LEU P CA 1
ATOM 720 C C . LEU A 1 96 ? 10.463 15.406 14.911 1.00 6.82 115 LEU P C 1
ATOM 721 O O . LEU A 1 96 ? 10.737 14.686 15.857 1.00 7.43 115 LEU P O 1
ATOM 726 N N . HIS A 1 97 ? 10.407 16.731 15.005 1.00 6.25 116 HIS P N 1
ATOM 727 C CA . HIS A 1 97 ? 10.893 17.439 16.198 1.00 5.91 116 HIS P CA 1
ATOM 728 C C . HIS A 1 97 ? 10.441 18.883 16.097 1.00 6.29 116 HIS P C 1
ATOM 729 O O . HIS A 1 97 ? 10.376 19.436 14.991 1.00 6.88 116 HIS P O 1
ATOM 736 N N . ARG A 1 98 ? 10.120 19.477 17.236 1.00 6.48 117 ARG P N 1
ATOM 737 C CA . ARG A 1 98 ? 9.795 20.894 17.313 1.00 6.75 117 ARG P CA 1
ATOM 738 C C . ARG A 1 98 ? 10.829 21.586 18.200 1.00 6.24 117 ARG P C 1
ATOM 739 O O . ARG A 1 98 ? 11.334 21.003 19.186 1.00 6.30 117 ARG P O 1
ATOM 747 N N . VAL A 1 99 ? 11.110 22.848 17.896 1.00 6.26 118 VAL P N 1
ATOM 748 C CA . VAL A 1 99 ? 12.100 23.636 18.635 1.00 7.04 118 VAL P CA 1
ATOM 749 C C . VAL A 1 99 ? 11.490 24.993 18.959 1.00 6.67 118 VAL P C 1
ATOM 750 O O . VAL A 1 99 ? 11.183 25.764 18.039 1.00 7.56 118 VAL P O 1
ATOM 754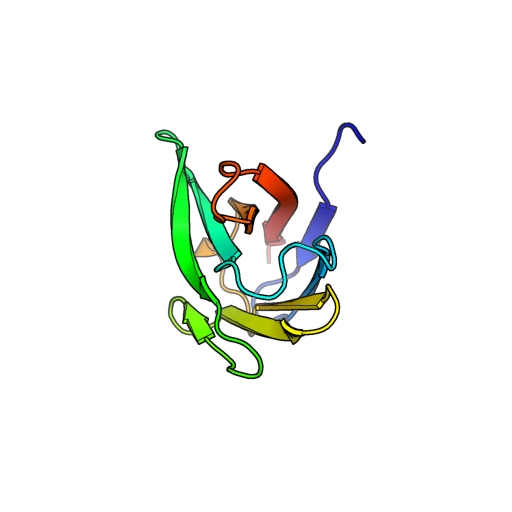 N N . SER A 1 100 ? 11.333 25.282 20.251 1.00 5.89 119 SER P N 1
ATOM 755 C CA . SER A 1 100 ? 10.886 26.594 20.682 1.00 6.68 119 SER P CA 1
ATOM 756 C C . SER A 1 100 ? 12.110 27.443 21.019 1.00 6.93 119 SER P C 1
ATOM 757 O O . SER A 1 100 ? 12.857 27.114 21.959 1.00 7.93 119 SER P O 1
ATOM 760 N N . LEU A 1 101 ? 12.321 28.528 20.276 1.00 7.47 120 LEU P N 1
ATOM 761 C CA . LEU A 1 101 ? 13.499 29.368 20.450 1.00 7.96 120 LEU P CA 1
ATOM 762 C C . LEU A 1 101 ? 13.058 30.684 21.051 1.00 8.60 120 LEU P C 1
ATOM 763 O O . LEU A 1 101 ? 12.301 31.441 20.451 1.00 9.05 120 LEU P O 1
ATOM 768 N N . ASN A 1 102 ? 13.554 30.932 22.255 1.00 9.12 121 ASN P N 1
ATOM 769 C CA . ASN A 1 102 ? 13.243 32.109 23.006 1.00 10.37 121 ASN P CA 1
ATOM 770 C C . ASN A 1 102 ? 14.495 32.980 23.072 1.00 10.80 121 ASN P C 1
ATOM 771 O O . ASN A 1 102 ? 15.555 32.510 23.477 1.00 11.31 121 ASN P O 1
ATOM 776 N N . ILE A 1 103 ? 14.377 34.223 22.609 1.00 11.31 122 ILE P N 1
ATOM 777 C CA . ILE A 1 103 ? 15.505 35.157 22.626 1.00 12.85 122 ILE P CA 1
ATOM 778 C C . ILE A 1 103 ? 15.435 36.015 23.884 1.00 13.35 122 ILE P C 1
ATOM 779 O O . ILE A 1 103 ? 14.444 36.715 24.131 1.00 15.00 122 ILE P O 1
ATOM 784 N N . LEU A 1 104 ? 16.490 35.949 24.689 1.00 14.06 123 LEU P N 1
ATOM 785 C CA . LEU A 1 104 ? 16.508 36.612 25.986 1.00 15.51 123 LEU P CA 1
ATOM 786 C C . LEU A 1 104 ? 16.561 38.137 25.836 1.00 16.66 123 LEU P C 1
ATOM 787 O O . LEU A 1 104 ? 17.184 38.649 24.896 1.00 15.95 123 LEU P O 1
ATOM 792 N N . PRO A 1 105 ? 15.874 38.868 26.747 1.00 19.00 124 PRO P N 1
ATOM 793 C CA . PRO A 1 105 ? 15.938 40.334 26.766 1.00 20.21 124 PRO P CA 1
ATOM 794 C C . PRO A 1 105 ? 17.358 40.822 27.041 1.00 20.68 124 PRO P C 1
ATOM 795 O O . PRO A 1 105 ? 18.182 40.048 27.535 1.00 20.39 124 PRO P O 1
ATOM 799 N N . PRO A 1 106 ? 17.657 42.096 26.716 1.00 22.37 125 PRO P N 1
ATOM 800 C CA . PRO A 1 106 ? 19.009 42.592 26.947 1.00 23.17 125 PRO P CA 1
ATOM 801 C C . PRO A 1 106 ? 19.355 42.624 28.436 1.00 23.90 125 PRO P C 1
ATOM 802 O O . PRO A 1 106 ? 18.489 42.837 29.295 1.00 24.69 125 PRO P O 1
#